Protein AF-A0A6P2A584-F1 (afdb_monomer)

pLDDT: mean 85.36, std 13.2, range [51.59, 98.56]

Solvent-accessible surface area (backbone atoms only — not comparable to full-atom values): 5438 Å² total; per-residue (Å²): 145,67,70,74,70,68,52,49,62,56,52,51,49,52,50,50,50,52,51,52,53,50,50,53,51,51,50,50,52,53,52,53,51,52,52,53,59,62,64,68,69,62,74,80,76,68,81,84,78,76,54,47,78,43,79,47,78,42,74,71,75,63,69,79,54,47,64,58,50,48,54,52,46,52,51,48,41,73,75,31,84,55,39,42,66,46,81,44,82,109

Foldseek 3Di:
DPVVVVVVVVVVVVVVVVVVVVVVVVVVVVVVVVVVVVVVPDDPPPPPPQAAEEEAEDADPPPVCVVVVVVVLVVVCVVDVNYHYDYDYD

Radius of gyration: 33.32 Å; Cα contacts (8 Å, |Δi|>4): 46; chains: 1; bounding box: 66×25×87 Å

Nearest PDB structures (foldseek):
  8art-assembly2_B  TM=9.210E-01  e=1.031E-01  Streptom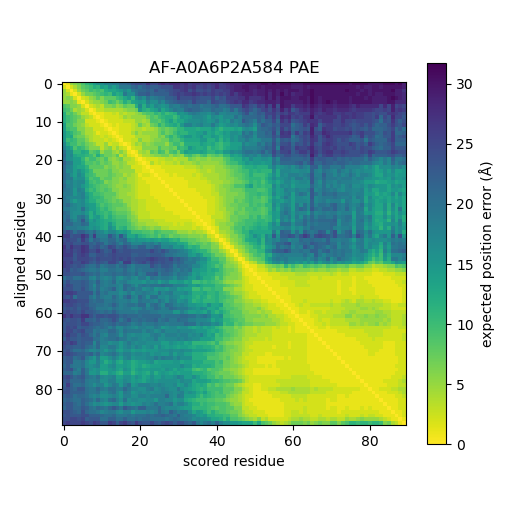yces scabiei
  1tvm-assembly1_A  TM=4.499E-01  e=1.115E+00  Escherichia coli
  5lqz-assembly1_G  TM=5.042E-01  e=4.217E+00  Ogataea angusta

Structure (mmCIF, N/CA/C/O backbone):
data_AF-A0A6P2A584-F1
#
_entry.id   AF-A0A6P2A584-F1
#
loop_
_atom_site.group_PDB
_atom_site.id
_atom_site.type_symbol
_atom_site.label_atom_id
_atom_site.label_alt_id
_atom_site.label_comp_id
_atom_site.label_asym_id
_atom_site.label_entity_id
_atom_site.label_seq_id
_atom_site.pdbx_PDB_ins_code
_atom_site.Cartn_x
_atom_site.Cartn_y
_atom_site.Cartn_z
_atom_site.occupancy
_atom_site.B_iso_or_equiv
_atom_site.auth_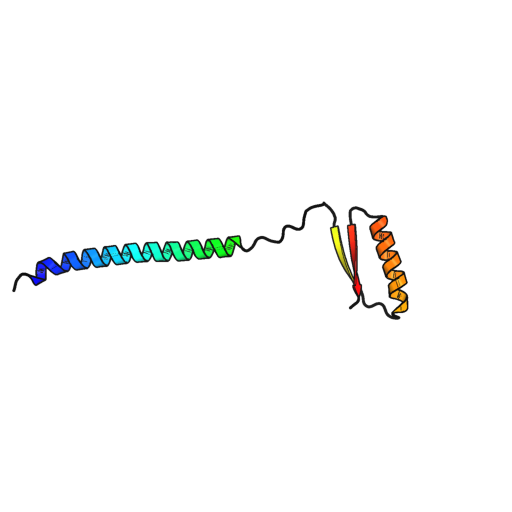seq_id
_atom_site.auth_comp_id
_atom_site.auth_asym_id
_atom_site.auth_atom_id
_atom_site.pdbx_PDB_model_num
ATOM 1 N N . MET A 1 1 ? 48.581 -7.666 -62.849 1.00 51.59 1 MET A N 1
ATOM 2 C CA . MET A 1 1 ? 48.590 -7.193 -61.444 1.00 51.59 1 MET A CA 1
ATOM 3 C C . MET A 1 1 ? 48.040 -5.758 -61.365 1.00 51.59 1 MET A C 1
ATOM 5 O O . MET A 1 1 ? 48.808 -4.823 -61.243 1.00 51.59 1 MET A O 1
ATOM 9 N N . LYS A 1 2 ? 46.725 -5.550 -61.541 1.00 52.44 2 LYS A N 1
ATOM 10 C CA . LYS A 1 2 ? 46.081 -4.208 -61.469 1.00 52.44 2 LYS A CA 1
ATOM 11 C C . LYS A 1 2 ? 44.637 -4.236 -60.933 1.00 52.44 2 LYS A C 1
ATOM 13 O O . LYS A 1 2 ? 44.168 -3.230 -60.424 1.00 52.44 2 LYS A O 1
ATOM 18 N N . SER A 1 3 ? 43.955 -5.387 -60.981 1.00 56.53 3 SER A N 1
ATOM 19 C CA . SER A 1 3 ? 42.549 -5.512 -60.558 1.00 56.53 3 SER A CA 1
ATOM 20 C C . SER A 1 3 ? 42.337 -5.355 -59.036 1.00 56.53 3 SER A C 1
ATOM 22 O O . SER A 1 3 ? 41.372 -4.726 -58.617 1.00 56.53 3 SER A O 1
ATOM 24 N N . ASN A 1 4 ? 43.291 -5.783 -58.196 1.00 54.91 4 ASN A N 1
ATOM 25 C CA . ASN A 1 4 ? 43.163 -5.724 -56.727 1.00 54.91 4 ASN A CA 1
ATOM 26 C C . ASN A 1 4 ? 43.227 -4.306 -56.121 1.00 54.91 4 ASN A C 1
ATOM 28 O O . ASN A 1 4 ? 42.869 -4.128 -54.960 1.00 54.91 4 ASN A O 1
ATOM 32 N N . ILE A 1 5 ? 43.674 -3.296 -56.877 1.00 59.78 5 ILE A N 1
ATOM 33 C CA . ILE A 1 5 ? 43.868 -1.930 -56.354 1.00 59.78 5 ILE A CA 1
ATOM 34 C C . ILE A 1 5 ? 42.549 -1.136 -56.359 1.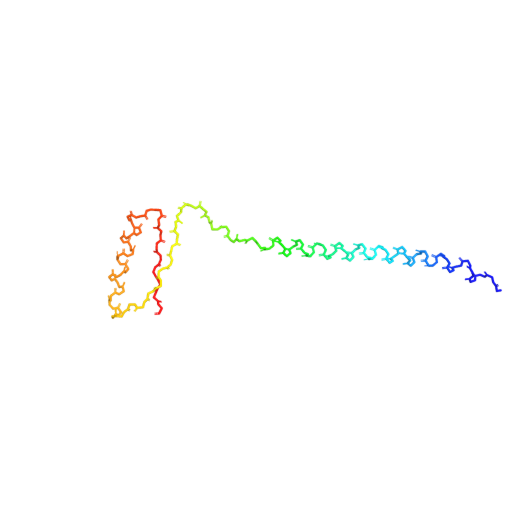00 59.78 5 ILE A C 1
ATOM 36 O O . ILE A 1 5 ? 42.320 -0.331 -55.461 1.00 59.78 5 ILE A O 1
ATOM 40 N N . LEU A 1 6 ? 41.648 -1.400 -57.314 1.00 58.81 6 LEU A N 1
ATOM 41 C CA . LEU A 1 6 ? 40.366 -0.686 -57.446 1.00 58.81 6 LEU A CA 1
ATOM 42 C C . LEU A 1 6 ? 39.211 -1.331 -56.659 1.00 58.81 6 LEU A C 1
ATOM 44 O O . LEU A 1 6 ? 38.256 -0.647 -56.304 1.00 58.81 6 LEU A O 1
ATOM 48 N N . LEU A 1 7 ? 39.306 -2.624 -56.332 1.00 63.12 7 LEU A N 1
ATOM 49 C CA . LEU A 1 7 ? 38.297 -3.352 -55.545 1.00 63.12 7 LEU A CA 1
ATOM 50 C C . LEU A 1 7 ? 38.343 -3.014 -54.043 1.00 63.12 7 LEU A C 1
ATOM 52 O O . LEU A 1 7 ? 37.308 -2.967 -53.381 1.00 63.12 7 LEU A O 1
ATOM 56 N N . ASN A 1 8 ? 39.531 -2.735 -53.504 1.00 68.00 8 ASN A N 1
ATOM 57 C CA . ASN A 1 8 ? 39.737 -2.489 -52.076 1.00 68.00 8 ASN A CA 1
ATOM 58 C C . ASN A 1 8 ? 39.016 -1.233 -51.519 1.00 68.00 8 ASN A C 1
ATOM 60 O O . ASN A 1 8 ? 38.392 -1.338 -50.462 1.00 68.00 8 ASN A O 1
ATOM 64 N N . PRO A 1 9 ? 39.023 -0.057 -52.188 1.00 74.38 9 PRO A N 1
ATOM 65 C CA . PRO A 1 9 ? 38.310 1.123 -51.686 1.00 74.38 9 PRO A CA 1
ATOM 66 C C . PRO A 1 9 ? 36.786 0.945 -51.686 1.00 74.38 9 PRO A C 1
ATOM 68 O O . PRO A 1 9 ? 36.123 1.398 -50.758 1.00 74.38 9 PRO A O 1
ATOM 71 N N . ILE A 1 10 ? 36.238 0.225 -52.670 1.00 74.50 10 ILE A N 1
AT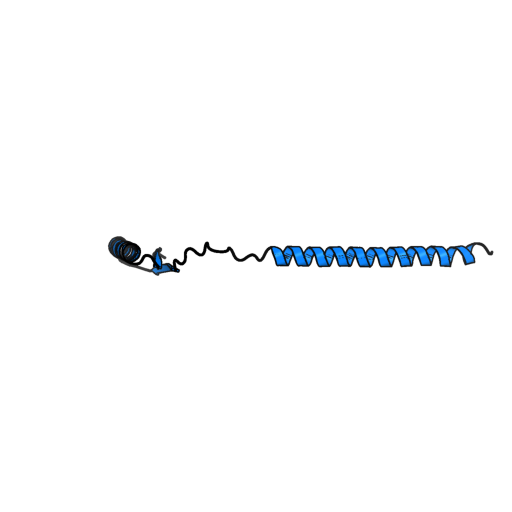OM 72 C CA . ILE A 1 10 ? 34.802 -0.070 -52.762 1.00 74.50 10 ILE A CA 1
ATOM 73 C C . ILE A 1 10 ? 34.379 -0.984 -51.605 1.00 74.50 10 ILE A C 1
ATOM 75 O O . ILE A 1 10 ? 33.424 -0.690 -50.889 1.00 74.50 10 ILE A O 1
ATOM 79 N N . ILE A 1 11 ? 35.133 -2.059 -51.358 1.00 76.81 11 ILE A N 1
ATOM 80 C CA . ILE A 1 11 ? 34.868 -2.993 -50.253 1.00 76.81 11 ILE A CA 1
ATOM 81 C C . ILE A 1 11 ? 34.991 -2.291 -48.894 1.00 76.81 11 ILE A C 1
ATOM 83 O O . ILE A 1 11 ? 34.164 -2.513 -48.010 1.00 76.81 11 ILE A O 1
ATOM 87 N N . ASN A 1 12 ? 35.986 -1.417 -48.726 1.00 72.88 12 ASN A N 1
ATOM 88 C CA . ASN A 1 12 ? 36.166 -0.653 -47.492 1.00 72.88 12 ASN A CA 1
ATOM 89 C C . ASN A 1 12 ? 35.038 0.361 -47.269 1.00 72.88 12 ASN A C 1
ATOM 91 O O . ASN A 1 12 ? 34.577 0.501 -46.137 1.00 72.88 12 ASN A O 1
ATOM 95 N N . PHE A 1 13 ? 34.533 0.992 -48.331 1.00 73.81 13 PHE A N 1
ATOM 96 C CA . PHE A 1 13 ? 33.369 1.874 -48.262 1.00 73.81 13 PHE A CA 1
ATOM 97 C C . PHE A 1 13 ? 32.108 1.118 -47.818 1.00 73.81 13 PHE A C 1
ATOM 99 O O . PHE A 1 13 ? 31.440 1.539 -46.874 1.00 73.81 13 PHE A O 1
ATOM 106 N N . PHE A 1 14 ? 31.826 -0.051 -48.409 1.00 71.12 14 PHE A N 1
ATOM 107 C CA . PHE A 1 14 ? 30.699 -0.891 -47.985 1.00 71.12 14 PHE A CA 1
ATOM 108 C C . PHE A 1 14 ? 30.858 -1.398 -46.549 1.00 71.12 14 PHE A C 1
ATOM 110 O O . PHE A 1 14 ? 29.901 -1.349 -45.779 1.00 71.12 14 PHE A O 1
ATOM 117 N N . ARG A 1 15 ? 32.064 -1.818 -46.141 1.00 70.88 15 ARG A N 1
ATOM 118 C CA . ARG A 1 15 ? 32.339 -2.207 -44.747 1.00 70.88 15 ARG A CA 1
ATOM 119 C C . ARG A 1 15 ? 32.108 -1.054 -43.781 1.00 70.88 15 ARG A C 1
ATOM 121 O O . ARG A 1 15 ? 31.492 -1.266 -42.743 1.00 70.88 15 ARG A O 1
ATOM 128 N N . GLN A 1 16 ? 32.567 0.150 -44.113 1.00 72.25 16 GLN A N 1
ATOM 129 C CA . GLN A 1 16 ? 32.393 1.332 -43.272 1.00 72.25 16 GLN A CA 1
ATOM 130 C C . GLN A 1 16 ? 30.918 1.729 -43.164 1.00 72.25 16 GLN A C 1
ATOM 132 O O . GLN A 1 16 ? 30.448 2.016 -42.063 1.00 72.25 16 GLN A O 1
ATOM 137 N N . PHE A 1 17 ? 30.174 1.663 -44.269 1.00 69.56 17 PHE A N 1
ATOM 138 C CA . PHE A 1 17 ? 28.736 1.921 -44.299 1.00 69.56 17 PHE A CA 1
ATOM 139 C C . PHE A 1 17 ? 27.946 0.895 -43.469 1.00 69.56 17 PHE A C 1
ATOM 141 O O . PHE A 1 17 ? 27.145 1.284 -42.620 1.00 69.56 17 PHE A O 1
ATOM 148 N N . ILE A 1 18 ? 28.239 -0.403 -43.625 1.00 72.62 18 ILE A N 1
ATOM 149 C CA . ILE A 1 18 ? 27.633 -1.492 -42.836 1.00 72.62 18 ILE A CA 1
ATOM 150 C C . ILE A 1 18 ? 27.987 -1.354 -41.346 1.00 72.62 18 ILE A C 1
ATOM 152 O O . ILE A 1 18 ? 27.119 -1.527 -40.492 1.00 72.62 18 ILE A O 1
ATOM 156 N N . SER A 1 19 ? 29.229 -0.977 -41.016 1.00 75.38 19 SER A N 1
ATOM 157 C CA . SER A 1 19 ? 29.657 -0.707 -39.633 1.00 75.38 19 SER A CA 1
ATOM 158 C C . SER A 1 19 ? 28.860 0.442 -39.011 1.00 75.38 19 SER A C 1
ATOM 160 O O . SER A 1 19 ? 28.425 0.345 -37.865 1.00 75.38 19 SER A O 1
ATOM 162 N N . SER A 1 20 ? 28.654 1.528 -39.758 1.00 77.69 20 SER A N 1
ATOM 163 C CA . SER A 1 20 ? 27.921 2.702 -39.277 1.00 77.69 20 SER A CA 1
ATOM 164 C C . SER A 1 20 ? 26.432 2.408 -39.102 1.00 77.69 20 SER A C 1
ATOM 166 O O . SER A 1 20 ? 25.862 2.764 -38.072 1.00 77.69 20 SER A O 1
ATOM 168 N N . ALA A 1 21 ? 25.818 1.690 -40.047 1.00 86.25 21 ALA A N 1
ATOM 169 C CA . ALA A 1 21 ? 24.432 1.241 -39.931 1.00 86.25 21 ALA A CA 1
ATOM 170 C C . ALA A 1 21 ? 24.238 0.283 -38.740 1.00 86.25 21 ALA A C 1
ATOM 172 O O . ALA A 1 21 ? 23.292 0.441 -37.970 1.00 86.25 21 ALA A O 1
ATOM 173 N N . GLY A 1 22 ? 25.170 -0.654 -38.529 1.00 87.38 22 GLY A N 1
ATOM 174 C CA . GLY A 1 22 ? 25.149 -1.569 -37.384 1.00 87.38 22 GLY A CA 1
ATOM 175 C C . GLY A 1 22 ? 25.281 -0.853 -36.037 1.00 87.38 22 GLY A C 1
ATOM 176 O O . GLY A 1 22 ? 24.570 -1.188 -35.093 1.00 87.38 22 GLY A O 1
ATOM 177 N N . LYS A 1 23 ? 26.130 0.181 -35.951 1.00 89.69 23 LYS A N 1
ATOM 178 C CA . LYS A 1 23 ? 26.262 1.024 -34.748 1.00 89.69 23 LYS A CA 1
ATOM 179 C C . LYS A 1 23 ? 24.976 1.786 -34.428 1.00 89.69 23 LYS A C 1
ATOM 181 O O . LYS A 1 23 ? 24.587 1.841 -33.265 1.00 89.69 23 LYS A O 1
ATOM 186 N N . LEU A 1 24 ? 24.309 2.340 -35.442 1.00 91.31 24 LEU A N 1
ATOM 187 C CA . LEU A 1 24 ? 23.027 3.032 -35.265 1.00 91.31 24 LEU A CA 1
ATOM 188 C C . LEU A 1 24 ? 21.922 2.071 -34.815 1.00 91.31 24 LEU A C 1
ATOM 190 O O . LEU A 1 24 ? 21.156 2.400 -33.912 1.00 91.31 24 LEU A O 1
ATOM 194 N N . LEU A 1 25 ? 21.876 0.867 -35.390 1.00 94.31 25 LEU A N 1
ATOM 195 C CA . LEU A 1 25 ? 20.912 -0.161 -35.004 1.00 94.31 25 LEU A CA 1
ATOM 196 C C . LEU A 1 25 ? 21.137 -0.635 -33.560 1.00 94.31 25 LEU A C 1
ATOM 198 O O . LEU A 1 25 ? 20.187 -0.710 -32.783 1.00 94.31 25 LEU A O 1
ATOM 202 N N . ALA A 1 26 ? 22.392 -0.875 -33.172 1.00 93.12 26 ALA A N 1
ATOM 203 C CA . ALA A 1 26 ? 22.745 -1.232 -31.799 1.00 93.12 26 ALA A CA 1
ATOM 204 C C . ALA A 1 26 ? 22.364 -0.125 -30.802 1.00 93.12 26 ALA A C 1
ATOM 206 O O . ALA A 1 26 ? 21.781 -0.414 -29.758 1.00 93.12 26 ALA A O 1
ATOM 207 N N . LEU A 1 27 ? 22.627 1.143 -31.140 1.00 94.50 27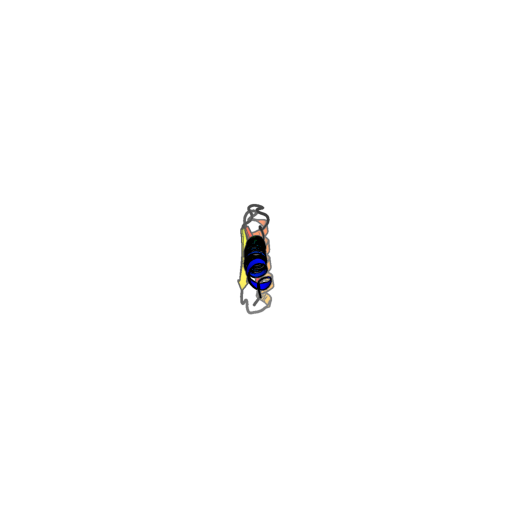 LEU A N 1
ATOM 208 C CA . LEU A 1 27 ? 22.228 2.286 -30.317 1.00 94.50 27 LEU A CA 1
ATOM 209 C C . LEU A 1 27 ? 20.703 2.364 -30.159 1.00 94.50 27 LEU A C 1
ATOM 211 O O . LEU A 1 27 ? 20.218 2.585 -29.051 1.00 94.50 27 LEU A O 1
ATOM 215 N N . GLY A 1 28 ? 19.952 2.137 -31.240 1.00 96.25 28 GLY A N 1
ATOM 216 C CA . GLY A 1 28 ? 18.490 2.107 -31.209 1.00 96.25 28 GLY A CA 1
ATOM 217 C C . GLY A 1 28 ? 17.942 1.008 -30.296 1.00 96.25 28 GLY A C 1
ATOM 218 O O . GLY A 1 28 ? 17.043 1.268 -29.499 1.00 96.25 28 GLY A O 1
ATOM 219 N N . ILE A 1 29 ? 18.525 -0.194 -30.346 1.00 96.00 29 ILE A N 1
ATOM 220 C CA . ILE A 1 29 ? 18.147 -1.314 -29.467 1.00 96.00 29 ILE A CA 1
ATOM 221 C C . ILE A 1 29 ? 18.428 -0.980 -28.000 1.00 96.00 29 ILE A C 1
ATOM 223 O O . ILE A 1 29 ? 17.560 -1.185 -27.149 1.00 96.00 29 ILE A O 1
ATOM 227 N N . VAL A 1 30 ? 19.614 -0.449 -27.692 1.00 96.12 30 VAL A N 1
ATOM 228 C CA . VAL A 1 30 ? 19.977 -0.049 -26.323 1.00 96.12 30 V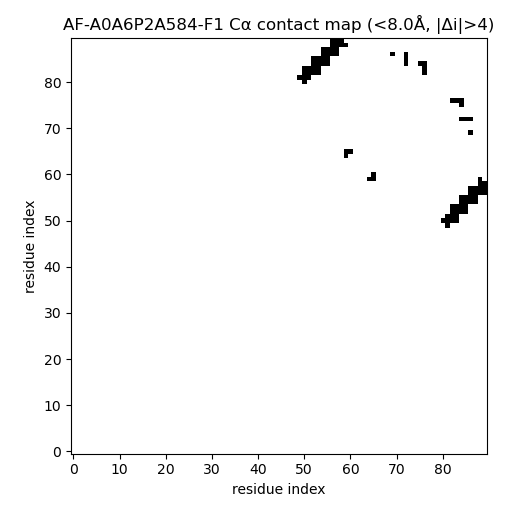AL A CA 1
ATOM 229 C C . VAL A 1 30 ? 19.021 1.023 -25.805 1.00 96.12 30 VAL A C 1
ATOM 231 O O . VAL A 1 30 ? 18.474 0.877 -24.713 1.00 96.12 30 VAL A O 1
ATOM 234 N N . LEU A 1 31 ? 18.756 2.061 -26.601 1.00 95.75 31 LEU A N 1
ATOM 235 C CA . LEU A 1 31 ? 17.858 3.145 -26.213 1.00 95.75 31 LEU A CA 1
ATOM 236 C C . LEU A 1 31 ? 16.425 2.644 -25.991 1.00 95.75 31 LEU A C 1
ATOM 238 O O . LEU A 1 31 ? 15.816 2.960 -24.972 1.00 95.75 31 LEU A O 1
ATOM 242 N N . SER A 1 32 ? 15.911 1.813 -26.902 1.00 95.12 32 SER A N 1
ATOM 243 C CA . SER A 1 32 ? 14.589 1.194 -26.767 1.00 95.12 32 SER A CA 1
ATOM 244 C C . SER A 1 32 ? 14.494 0.341 -25.503 1.00 95.12 32 SER A C 1
ATOM 246 O O . SER A 1 32 ? 13.486 0.387 -24.804 1.00 95.12 32 SER A O 1
ATOM 248 N N . SER A 1 33 ? 15.545 -0.418 -25.190 1.00 91.88 33 SER A N 1
ATOM 249 C CA . SER A 1 33 ? 15.578 -1.278 -24.004 1.00 91.88 33 SER A CA 1
ATOM 250 C C . SER A 1 33 ? 15.547 -0.445 -22.719 1.00 91.88 33 SER A C 1
ATOM 252 O O . SER A 1 33 ? 14.770 -0.743 -21.815 1.00 91.88 33 SER A O 1
ATOM 254 N N . CYS A 1 34 ? 16.317 0.648 -22.661 1.00 92.69 34 CYS A N 1
ATOM 255 C CA . CYS A 1 34 ? 16.290 1.588 -21.538 1.00 92.69 34 CYS A CA 1
ATOM 256 C C . CYS A 1 34 ? 14.901 2.208 -21.331 1.00 92.69 34 CYS A C 1
ATOM 258 O O . CYS A 1 34 ? 14.432 2.286 -20.197 1.00 92.69 34 CYS A O 1
ATOM 260 N N . LEU A 1 35 ? 14.225 2.617 -22.409 1.00 91.94 35 LEU A N 1
ATOM 261 C CA . LEU A 1 35 ? 12.889 3.216 -22.327 1.00 91.94 35 LEU A CA 1
ATOM 262 C C . LEU A 1 35 ? 11.835 2.224 -21.816 1.00 91.94 35 LEU A C 1
ATOM 264 O O . LEU A 1 35 ? 11.000 2.600 -20.997 1.00 91.94 35 LEU A O 1
ATOM 268 N N . ILE A 1 36 ? 11.906 0.957 -22.235 1.00 90.00 36 ILE A N 1
ATOM 269 C CA . ILE A 1 36 ? 11.005 -0.095 -21.740 1.00 90.00 36 ILE A CA 1
ATOM 270 C C . ILE A 1 36 ? 11.211 -0.308 -20.234 1.00 90.00 36 ILE A C 1
ATOM 272 O O . ILE A 1 36 ? 10.237 -0.318 -19.481 1.00 90.00 36 ILE A O 1
ATOM 276 N N . ILE A 1 37 ? 12.465 -0.399 -19.777 1.00 88.31 37 ILE A N 1
ATOM 277 C CA . ILE A 1 37 ? 12.790 -0.572 -18.351 1.00 88.31 37 ILE A CA 1
ATOM 278 C C . ILE A 1 37 ? 12.289 0.622 -17.523 1.00 88.31 37 ILE A C 1
ATOM 280 O O . ILE A 1 37 ? 11.703 0.429 -16.460 1.00 88.31 37 ILE A O 1
ATOM 284 N N . LEU A 1 38 ? 12.459 1.848 -18.025 1.00 84.75 38 LEU A N 1
ATOM 285 C CA . LEU A 1 38 ? 11.973 3.065 -17.365 1.00 84.75 38 LEU A CA 1
ATOM 286 C C . LEU A 1 38 ? 10.437 3.124 -17.307 1.00 84.75 38 LEU A C 1
ATOM 288 O O . LEU A 1 38 ? 9.886 3.575 -16.306 1.00 84.75 38 LEU A O 1
ATOM 292 N N . SER A 1 39 ? 9.743 2.635 -18.340 1.00 81.88 39 SER A N 1
ATOM 293 C CA . SER A 1 39 ? 8.272 2.619 -18.387 1.00 81.88 39 SER A CA 1
ATOM 294 C C . SER A 1 39 ? 7.625 1.591 -17.451 1.00 81.88 39 SER A C 1
ATOM 296 O O . SER A 1 39 ? 6.481 1.768 -17.045 1.00 81.88 39 SER A O 1
ATOM 298 N N . GLY A 1 40 ? 8.355 0.537 -17.067 1.00 75.06 40 GLY A N 1
ATOM 299 C CA . GLY A 1 40 ? 7.863 -0.487 -16.141 1.00 75.06 40 GLY A CA 1
ATOM 300 C C . GLY A 1 40 ? 7.827 -0.043 -14.676 1.00 75.06 40 GLY A C 1
ATOM 301 O O . GLY A 1 40 ? 7.192 -0.701 -13.857 1.00 75.06 40 GLY A O 1
ATOM 302 N N . CYS A 1 41 ? 8.468 1.077 -14.330 1.00 73.75 41 CYS A N 1
ATOM 303 C CA . CYS A 1 41 ? 8.478 1.621 -12.971 1.00 73.75 41 CYS A CA 1
ATOM 304 C C . CYS A 1 41 ? 7.245 2.500 -12.698 1.00 73.75 41 CYS A C 1
ATOM 306 O O . CYS A 1 41 ? 7.347 3.600 -12.154 1.00 73.75 41 CYS A O 1
ATOM 308 N N . GLN A 1 42 ? 6.060 2.043 -13.105 1.00 69.25 42 GLN A N 1
ATOM 309 C CA . GLN A 1 42 ? 4.829 2.698 -12.694 1.00 69.25 42 GLN A CA 1
ATOM 310 C C . GLN A 1 42 ? 4.534 2.232 -11.268 1.00 69.25 42 GLN A C 1
ATOM 312 O O . GLN A 1 42 ? 4.130 1.089 -11.049 1.00 69.25 42 GLN A O 1
ATOM 317 N N . ALA A 1 43 ? 4.783 3.106 -10.286 1.00 70.38 43 ALA A N 1
ATOM 318 C CA . ALA A 1 43 ? 4.272 2.906 -8.937 1.00 70.38 43 ALA A CA 1
ATOM 319 C C . ALA A 1 43 ? 2.782 2.592 -9.072 1.00 70.38 43 ALA A C 1
ATOM 321 O O . ALA A 1 43 ? 2.075 3.326 -9.766 1.00 70.38 43 ALA A O 1
ATOM 322 N N . SER A 1 44 ? 2.335 1.476 -8.486 1.00 66.94 44 SER A N 1
ATOM 323 C CA . SER A 1 44 ? 0.917 1.138 -8.430 1.00 66.94 44 SER A CA 1
ATOM 324 C C . SER A 1 44 ? 0.205 2.372 -7.907 1.00 66.94 44 SER A C 1
ATOM 326 O O . SER A 1 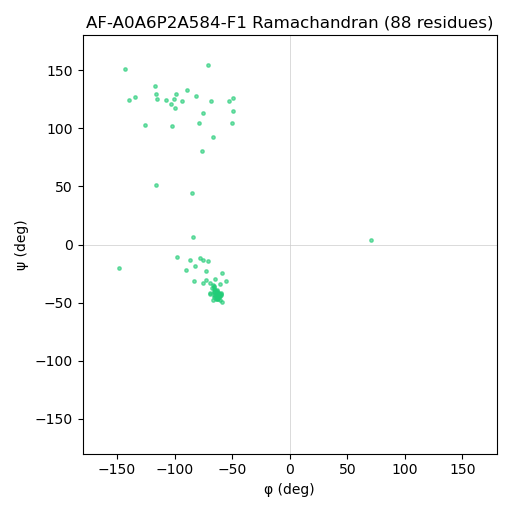44 ? 0.348 2.703 -6.730 1.00 66.94 44 SER A O 1
ATOM 328 N N . ALA A 1 45 ? -0.476 3.096 -8.796 1.00 64.19 45 ALA A N 1
ATOM 329 C CA . ALA A 1 45 ? -1.256 4.252 -8.422 1.00 64.19 45 ALA A CA 1
ATOM 330 C C . ALA A 1 45 ? -2.388 3.688 -7.575 1.00 64.19 45 ALA A C 1
ATOM 332 O O . ALA A 1 45 ? -3.387 3.185 -8.093 1.00 64.19 45 ALA A O 1
ATOM 333 N N . GLN A 1 46 ? -2.166 3.659 -6.261 1.00 65.38 46 GLN A N 1
ATOM 334 C CA . GLN A 1 46 ? -3.220 3.397 -5.310 1.00 65.38 46 GLN A CA 1
ATOM 335 C C . GLN A 1 46 ? -4.313 4.392 -5.669 1.00 65.38 46 GLN A C 1
ATOM 337 O O . GLN A 1 46 ? -4.022 5.579 -5.820 1.00 65.38 46 GLN A O 1
ATOM 342 N N . ARG A 1 47 ? -5.519 3.883 -5.953 1.00 64.69 47 ARG A N 1
ATOM 343 C CA . ARG A 1 47 ? -6.659 4.736 -6.288 1.00 64.69 47 ARG A CA 1
ATOM 344 C C . ARG A 1 47 ? -6.719 5.805 -5.210 1.00 64.69 47 ARG A C 1
ATOM 346 O O . ARG A 1 47 ? -6.889 5.462 -4.045 1.00 64.69 47 ARG A O 1
ATOM 353 N N . ASP A 1 48 ? -6.491 7.049 -5.610 1.00 70.88 48 ASP A N 1
ATOM 354 C CA . ASP A 1 48 ? -6.562 8.186 -4.709 1.00 70.88 48 ASP A CA 1
ATOM 355 C C . ASP A 1 48 ? -8.043 8.468 -4.474 1.00 70.88 48 ASP A C 1
ATOM 357 O O . ASP A 1 48 ? -8.681 9.262 -5.163 1.00 70.88 48 ASP A O 1
ATOM 361 N N . ASP A 1 49 ? -8.625 7.677 -3.579 1.00 85.06 49 ASP A N 1
ATOM 362 C CA . ASP A 1 49 ? -9.960 7.883 -3.036 1.00 85.06 49 ASP A CA 1
ATOM 363 C C . ASP A 1 49 ? -9.935 8.872 -1.858 1.00 85.06 49 ASP A C 1
ATOM 365 O O . ASP A 1 49 ? -10.960 9.078 -1.211 1.00 85.06 49 ASP A O 1
ATOM 369 N N . GLY A 1 50 ? -8.779 9.495 -1.586 1.00 86.94 50 GLY A N 1
ATOM 370 C CA . GLY A 1 50 ? -8.568 10.402 -0.463 1.00 86.94 50 GLY A CA 1
ATOM 371 C C . GLY A 1 50 ? -8.541 9.717 0.906 1.00 86.94 50 GLY A C 1
ATOM 372 O O . GLY A 1 50 ? -8.439 10.417 1.912 1.00 86.94 50 GLY A O 1
ATOM 373 N N . VAL A 1 51 ? -8.624 8.380 0.974 1.00 92.94 51 VAL A N 1
ATOM 374 C CA . VAL A 1 51 ? -8.651 7.634 2.240 1.00 92.94 51 VAL A CA 1
ATOM 375 C C . VAL A 1 51 ? -7.241 7.205 2.637 1.00 92.94 51 VAL A C 1
ATOM 377 O O . VAL A 1 51 ? -6.549 6.477 1.918 1.00 92.94 51 VAL A O 1
ATOM 380 N N . ILE A 1 52 ? -6.820 7.595 3.838 1.00 94.31 52 ILE A N 1
ATOM 381 C CA . ILE A 1 52 ? -5.548 7.172 4.425 1.00 94.31 52 ILE A CA 1
ATOM 382 C C . ILE A 1 52 ? -5.690 5.723 4.898 1.00 94.31 52 ILE A C 1
ATOM 384 O O . ILE A 1 52 ? -6.430 5.431 5.834 1.00 94.31 52 ILE A O 1
ATOM 388 N N . ARG A 1 53 ? -4.965 4.798 4.266 1.00 95.06 53 ARG A N 1
ATOM 389 C CA . ARG A 1 53 ? -4.983 3.367 4.608 1.00 95.06 53 ARG A CA 1
ATOM 390 C C . ARG A 1 53 ? -3.770 3.020 5.467 1.00 95.06 53 ARG A C 1
ATOM 392 O O . ARG A 1 53 ? -2.635 3.169 5.018 1.00 95.06 53 ARG A O 1
ATOM 399 N N . LEU A 1 54 ? -4.009 2.569 6.695 1.00 96.00 54 LEU A N 1
ATOM 400 C CA . LEU A 1 54 ? -2.982 2.210 7.672 1.00 96.00 54 LEU A CA 1
ATOM 401 C C . LEU A 1 54 ? -3.068 0.725 8.015 1.00 96.00 54 LEU A C 1
ATOM 403 O O . LEU A 1 54 ? -4.146 0.204 8.287 1.00 96.00 54 LEU A O 1
ATOM 407 N N . THR A 1 55 ? -1.918 0.064 8.089 1.00 96.88 55 THR A N 1
ATOM 408 C CA . THR A 1 55 ? -1.821 -1.296 8.624 1.00 96.88 55 THR A CA 1
ATOM 409 C C . THR A 1 55 ? -1.254 -1.246 10.036 1.00 96.88 55 THR A C 1
ATOM 411 O O . THR A 1 55 ? -0.137 -0.775 10.258 1.00 96.88 55 THR A O 1
ATOM 414 N N . LEU A 1 56 ? -2.018 -1.754 10.996 1.00 96.25 56 LEU A N 1
ATOM 415 C CA . LEU A 1 56 ? -1.664 -1.813 12.405 1.00 96.25 56 LEU A CA 1
ATOM 416 C C . LEU A 1 56 ? -1.211 -3.222 12.785 1.00 96.25 56 LEU A C 1
ATOM 418 O O . LEU A 1 56 ? -2.026 -4.120 13.004 1.00 96.25 56 LEU A O 1
ATOM 422 N N . TRP A 1 57 ? 0.105 -3.383 12.888 1.00 96.50 57 TRP A N 1
ATOM 423 C CA . TRP A 1 57 ? 0.760 -4.608 13.334 1.00 96.50 57 TRP A CA 1
ATOM 424 C C . TRP A 1 57 ? 0.764 -4.686 14.859 1.00 96.50 57 TRP A C 1
ATOM 426 O O . TRP A 1 57 ? 1.195 -3.745 15.529 1.00 96.50 57 TRP A O 1
ATOM 436 N N . GLN A 1 58 ? 0.289 -5.798 15.416 1.00 93.19 58 GLN A N 1
ATOM 437 C CA . GLN A 1 58 ? 0.165 -5.959 16.864 1.00 93.19 58 GLN A CA 1
ATOM 438 C C . GLN A 1 58 ? 0.477 -7.384 17.340 1.00 93.19 58 GLN A C 1
ATOM 440 O O . GLN A 1 58 ? 0.270 -8.354 16.617 1.00 93.19 58 GLN A O 1
ATOM 445 N N . GLY A 1 59 ? 0.967 -7.480 18.581 1.00 94.19 59 GLY A N 1
ATOM 446 C CA . GLY A 1 59 ? 1.323 -8.725 19.270 1.00 94.19 59 GLY A CA 1
ATOM 447 C C . GLY A 1 59 ? 0.463 -8.973 20.515 1.00 94.19 59 GLY A C 1
ATOM 448 O O . GLY A 1 59 ? 0.988 -9.173 21.610 1.00 94.19 59 GLY A O 1
ATOM 449 N N . ILE A 1 60 ? -0.864 -8.899 20.389 1.00 93.69 60 ILE A N 1
ATOM 450 C CA . ILE A 1 60 ? -1.798 -9.042 21.513 1.00 93.69 60 ILE A CA 1
ATOM 451 C C . ILE A 1 60 ? -1.809 -10.476 22.064 1.00 93.69 60 ILE A C 1
ATOM 453 O O . ILE A 1 60 ? -2.131 -11.458 21.378 1.00 93.69 60 ILE A O 1
ATOM 457 N N . ASN A 1 61 ? -1.524 -10.554 23.362 1.00 91.00 61 ASN A N 1
ATOM 458 C CA . ASN A 1 61 ? -1.527 -11.751 24.189 1.00 91.00 61 ASN A CA 1
ATOM 459 C C . ASN A 1 61 ? -2.133 -11.384 25.564 1.00 91.00 61 ASN A C 1
ATOM 461 O O . ASN A 1 61 ? -1.634 -10.440 26.180 1.00 91.00 61 ASN A O 1
ATOM 465 N N . PRO A 1 62 ? -3.196 -12.048 26.062 1.00 93.00 62 PRO A N 1
ATOM 466 C CA . PRO A 1 62 ? -3.793 -13.304 25.593 1.00 93.00 62 PRO A CA 1
ATOM 467 C C . PRO A 1 62 ? -4.552 -13.193 24.258 1.00 93.00 62 PRO A C 1
ATOM 469 O O . PRO A 1 62 ? -5.079 -12.122 23.948 1.00 93.00 62 PRO A O 1
ATOM 472 N N . PRO A 1 63 ? -4.679 -14.294 23.482 1.00 89.94 63 PRO A N 1
ATOM 473 C CA . PRO A 1 63 ? -5.407 -14.299 22.208 1.00 89.94 63 PRO A CA 1
ATOM 474 C C . PRO A 1 63 ? -6.853 -13.802 22.300 1.00 89.94 63 PRO A C 1
ATOM 476 O O . PRO A 1 63 ? -7.331 -13.162 21.371 1.00 89.94 63 PRO A O 1
ATOM 479 N N . ALA A 1 64 ? -7.518 -14.011 23.440 1.00 91.31 64 ALA A N 1
ATOM 480 C CA . ALA A 1 64 ? -8.885 -13.545 23.681 1.00 91.31 64 ALA A CA 1
ATOM 481 C C . ALA A 1 64 ? -9.052 -12.015 23.555 1.00 91.31 64 ALA A C 1
ATOM 483 O O . ALA A 1 64 ? -10.138 -11.532 23.244 1.00 91.31 64 ALA A O 1
ATOM 484 N N . ASN A 1 65 ? -7.983 -11.235 23.746 1.00 94.94 65 ASN A N 1
ATOM 485 C CA . ASN A 1 65 ? -8.050 -9.775 23.639 1.00 94.94 65 ASN A CA 1
ATOM 486 C C . ASN A 1 65 ? -8.064 -9.280 22.183 1.00 94.94 65 ASN A C 1
ATOM 488 O O . ASN A 1 65 ? -8.343 -8.105 21.943 1.00 94.94 65 ASN A O 1
ATOM 492 N N . ARG A 1 66 ? -7.790 -10.151 21.204 1.00 94.06 66 ARG A N 1
ATOM 493 C CA . ARG A 1 66 ? -7.795 -9.788 19.778 1.00 94.06 66 ARG A CA 1
ATOM 494 C C . ARG A 1 66 ? -9.189 -9.420 19.297 1.00 94.06 66 ARG A C 1
ATOM 496 O O . ARG A 1 66 ? -9.328 -8.438 18.582 1.00 94.06 66 ARG A O 1
ATOM 503 N N . ASP A 1 67 ? -10.215 -10.121 19.774 1.00 93.38 67 ASP A N 1
ATOM 504 C CA . ASP A 1 67 ? -11.609 -9.828 19.424 1.00 93.38 67 ASP A CA 1
ATOM 505 C C . ASP A 1 67 ? -12.051 -8.465 19.964 1.00 93.38 67 ASP A C 1
ATOM 507 O O . ASP A 1 67 ? -12.799 -7.732 19.318 1.00 93.38 67 ASP A O 1
ATOM 511 N N . VAL A 1 68 ? -11.579 -8.101 21.161 1.00 95.12 68 VAL A N 1
ATOM 512 C CA . VAL A 1 68 ? -11.835 -6.778 21.747 1.00 95.12 68 VAL A CA 1
ATOM 513 C C . VAL A 1 68 ? -11.155 -5.699 20.914 1.00 95.12 68 VAL A C 1
ATOM 515 O O . VAL A 1 68 ? -11.775 -4.687 20.594 1.00 95.12 68 VAL A O 1
ATOM 518 N N . PHE A 1 69 ? -9.901 -5.924 20.528 1.00 96.12 69 PHE A N 1
ATOM 519 C CA . PHE A 1 69 ? -9.155 -4.983 19.706 1.00 96.12 69 PHE A CA 1
ATOM 520 C C . PHE A 1 69 ? -9.760 -4.818 18.311 1.00 96.12 69 PHE A C 1
ATOM 522 O O . PHE A 1 69 ? -9.903 -3.692 17.843 1.00 96.12 69 PHE A O 1
ATOM 529 N N . GLN A 1 70 ? -10.209 -5.909 17.689 1.00 96.31 70 GLN A N 1
ATOM 530 C CA . GLN A 1 70 ? -10.881 -5.851 16.396 1.00 96.31 70 GLN A CA 1
ATOM 531 C C . GLN A 1 70 ? -12.147 -4.993 16.468 1.00 96.31 70 GLN A C 1
ATOM 533 O O . GLN A 1 70 ? -12.337 -4.124 15.628 1.00 96.31 70 GLN A O 1
ATOM 538 N N . LYS A 1 71 ? -12.952 -5.119 17.532 1.00 97.31 71 LYS A N 1
ATOM 539 C CA . LYS A 1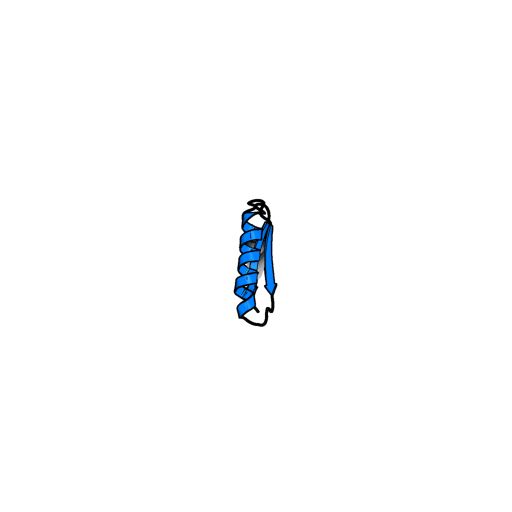 71 ? -14.127 -4.250 17.736 1.00 97.31 71 LYS A CA 1
ATOM 540 C C . LYS A 1 71 ? -13.761 -2.769 17.855 1.00 97.31 71 LYS A C 1
ATOM 542 O O . LYS A 1 71 ? -14.538 -1.912 17.435 1.00 97.31 71 LYS A O 1
ATOM 547 N N . LEU A 1 72 ? -12.605 -2.450 18.441 1.00 97.44 72 LEU A N 1
ATOM 548 C CA . LEU A 1 72 ? -12.112 -1.072 18.513 1.00 97.44 72 LEU A CA 1
ATOM 549 C C . LEU A 1 72 ? -11.697 -0.555 17.133 1.00 97.44 72 LEU A C 1
ATOM 551 O O . LEU A 1 72 ? -12.042 0.574 16.790 1.00 97.44 72 LEU A O 1
ATOM 555 N N . VAL A 1 73 ? -11.021 -1.385 16.337 1.00 97.88 73 VAL A N 1
ATOM 556 C CA . VAL A 1 73 ? -10.649 -1.071 14.948 1.00 97.88 73 VAL A CA 1
ATOM 557 C C . VAL A 1 73 ? -11.895 -0.883 14.082 1.00 97.88 73 VAL A C 1
ATOM 559 O O . VAL A 1 73 ? -12.000 0.107 13.362 1.00 97.88 73 VAL A O 1
ATOM 562 N N . ASP A 1 74 ? -12.887 -1.763 14.213 1.00 98.31 74 ASP A N 1
ATOM 563 C CA . ASP A 1 74 ? -14.153 -1.664 13.484 1.00 98.31 74 ASP A CA 1
ATOM 564 C C . ASP A 1 74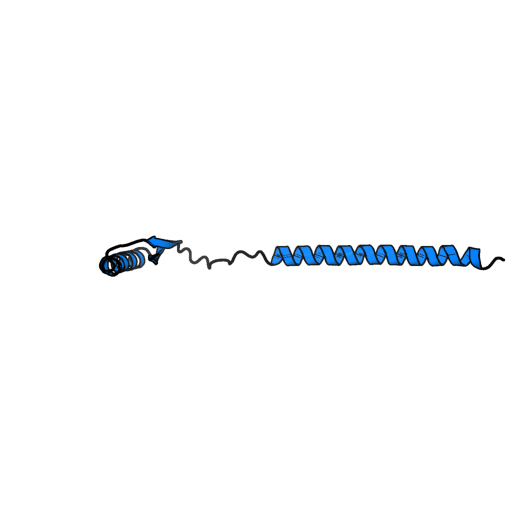 ? -14.887 -0.368 13.835 1.00 98.31 74 ASP A C 1
ATOM 566 O O . ASP A 1 74 ? -15.351 0.349 12.948 1.00 98.31 74 ASP A O 1
ATOM 570 N N . LYS A 1 75 ? -14.952 -0.030 15.129 1.00 98.56 75 LYS A N 1
ATOM 571 C CA . LYS A 1 75 ? -15.552 1.226 15.585 1.00 98.56 75 LYS A CA 1
ATOM 572 C C . LYS A 1 75 ? -14.792 2.435 15.044 1.00 98.56 75 LYS A C 1
ATOM 574 O O . LYS A 1 75 ? -15.431 3.385 14.608 1.00 98.56 75 LYS A O 1
ATOM 579 N N . PHE A 1 76 ? -13.461 2.398 15.048 1.00 98.38 76 PHE A N 1
ATOM 580 C CA . PHE A 1 76 ? -12.639 3.468 14.489 1.00 98.38 76 PHE A CA 1
ATOM 581 C C . PHE A 1 76 ? -12.945 3.685 13.001 1.00 98.38 76 PHE A C 1
ATOM 583 O O . PHE A 1 76 ? -13.236 4.814 12.615 1.00 98.38 76 PHE A O 1
ATOM 590 N N . ASN A 1 77 ? -12.961 2.615 12.202 1.00 98.25 77 ASN A N 1
ATOM 591 C CA . ASN A 1 77 ? -13.241 2.673 10.762 1.00 98.25 77 ASN A CA 1
ATOM 592 C C . ASN A 1 77 ? -14.670 3.141 10.451 1.00 98.25 77 ASN A C 1
ATOM 594 O O . ASN A 1 77 ? -14.914 3.751 9.416 1.00 98.25 77 ASN A O 1
ATOM 598 N N . GLN A 1 78 ? -15.631 2.868 11.337 1.00 97.88 78 GLN A N 1
ATOM 599 C CA . GLN A 1 78 ? -17.001 3.370 11.194 1.00 97.88 78 GLN A CA 1
ATOM 600 C C . GLN A 1 78 ? -17.113 4.871 11.484 1.00 97.88 78 GLN A C 1
ATOM 602 O O . GLN A 1 78 ? -17.987 5.531 10.926 1.00 97.88 78 GLN A O 1
ATOM 607 N N . THR A 1 79 ? -16.268 5.413 12.369 1.00 98.12 79 THR A N 1
ATOM 608 C CA . THR A 1 79 ? -16.345 6.821 12.790 1.00 98.12 79 THR A CA 1
ATOM 609 C C . THR A 1 79 ? -15.370 7.746 12.062 1.00 98.12 79 THR A C 1
ATOM 611 O O . THR A 1 79 ? -15.512 8.959 12.190 1.00 98.12 79 THR A O 1
ATOM 614 N N . HIS A 1 80 ? -14.409 7.208 11.307 1.00 97.81 80 HIS A N 1
ATOM 615 C CA . HIS A 1 80 ? -13.426 7.976 10.538 1.00 97.81 80 HIS A CA 1
ATOM 616 C C . HIS A 1 80 ? -13.475 7.519 9.082 1.00 97.81 80 HIS A C 1
ATOM 618 O O . HIS A 1 80 ? -13.002 6.444 8.737 1.00 97.81 80 HIS A O 1
ATOM 624 N N . THR A 1 81 ? -14.111 8.317 8.228 1.00 94.56 81 THR A N 1
ATOM 625 C CA . THR A 1 81 ? -14.291 7.966 6.804 1.00 94.56 81 THR A CA 1
ATOM 626 C C . THR A 1 81 ? -13.069 8.300 5.953 1.00 94.56 81 THR A C 1
ATOM 628 O O . THR A 1 81 ? -12.897 7.752 4.870 1.00 94.56 81 THR A O 1
ATOM 631 N N . ASP A 1 82 ? -12.210 9.172 6.468 1.00 96.31 82 ASP A N 1
ATOM 632 C CA . ASP A 1 82 ? -10.957 9.630 5.879 1.00 96.31 82 ASP A CA 1
ATOM 633 C C . ASP A 1 82 ? -9.769 8.713 6.212 1.00 96.31 82 ASP A C 1
ATOM 635 O O . ASP A 1 82 ? -8.721 8.811 5.574 1.00 96.31 82 ASP A O 1
ATOM 639 N N . ILE A 1 83 ? -9.923 7.798 7.178 1.00 96.25 83 ILE A N 1
ATOM 640 C CA . ILE A 1 83 ? -8.869 6.876 7.611 1.00 96.25 83 ILE A CA 1
ATOM 641 C C . ILE A 1 83 ? -9.427 5.459 7.742 1.00 96.25 83 ILE A C 1
ATOM 643 O O . ILE A 1 83 ? -10.363 5.214 8.495 1.00 96.25 83 ILE A O 1
ATOM 647 N N . GLN A 1 84 ? -8.780 4.499 7.085 1.00 97.31 84 GLN A N 1
ATOM 648 C CA . GLN A 1 84 ? -9.075 3.079 7.225 1.00 97.31 84 GLN A CA 1
ATOM 649 C C . GLN A 1 84 ? -7.888 2.340 7.845 1.00 97.31 84 GLN A C 1
ATOM 651 O O . GLN A 1 84 ? -6.775 2.378 7.322 1.00 97.31 84 GLN A O 1
ATOM 656 N N . VAL A 1 85 ? -8.139 1.624 8.936 1.00 97.81 85 VAL A N 1
ATOM 657 C CA . VAL A 1 85 ? -7.156 0.806 9.648 1.00 97.81 85 VAL A CA 1
ATOM 658 C C . VAL A 1 85 ? -7.439 -0.675 9.414 1.00 97.81 85 VAL A C 1
ATOM 660 O O . VAL A 1 85 ? -8.526 -1.170 9.713 1.00 97.81 85 VAL A O 1
ATOM 663 N N . GLU A 1 86 ? -6.440 -1.395 8.925 1.00 97.06 86 GLU A N 1
ATOM 664 C CA . GLU A 1 86 ? -6.396 -2.857 8.903 1.00 97.06 86 GLU A CA 1
ATOM 665 C C . GLU A 1 86 ? -5.554 -3.346 10.086 1.00 97.06 86 GLU A C 1
ATOM 667 O O . GLU A 1 86 ? -4.438 -2.868 10.280 1.00 97.06 86 GLU A O 1
ATOM 672 N N . SER A 1 87 ? -6.056 -4.290 10.888 1.00 95.81 87 SER A N 1
ATOM 673 C CA . SER A 1 87 ? -5.277 -4.876 11.985 1.00 95.81 87 SER A CA 1
ATOM 674 C C . SER A 1 87 ? -4.712 -6.234 11.594 1.00 95.81 87 SER A C 1
ATOM 676 O O . SER A 1 87 ? -5.460 -7.142 11.240 1.00 95.81 87 SER A O 1
ATOM 678 N N . ILE A 1 88 ? -3.392 -6.382 11.716 1.00 95.06 88 ILE A N 1
ATOM 679 C CA . ILE A 1 88 ? -2.683 -7.641 11.486 1.00 95.06 88 ILE A CA 1
ATOM 680 C C . ILE A 1 88 ? -2.050 -8.089 12.800 1.00 95.06 88 ILE A C 1
ATOM 682 O O . ILE A 1 88 ? -1.359 -7.323 13.475 1.00 95.06 88 ILE A O 1
ATOM 686 N N . PHE A 1 89 ? -2.285 -9.347 13.158 1.00 89.56 89 PHE A N 1
ATOM 687 C CA . PHE A 1 89 ? -1.568 -10.002 14.242 1.00 89.56 89 PHE A CA 1
ATOM 688 C C . PHE A 1 89 ? -0.301 -10.681 13.703 1.00 89.56 89 PHE A C 1
ATOM 690 O O . PHE A 1 89 ? -0.395 -11.407 12.711 1.00 89.56 89 PHE A O 1
ATOM 697 N N . ALA A 1 90 ? 0.837 -10.486 14.377 1.00 82.12 90 ALA A N 1
ATOM 698 C CA . ALA A 1 90 ? 2.119 -11.138 14.079 1.00 82.12 90 ALA A CA 1
ATOM 699 C C . ALA A 1 90 ? 2.564 -12.088 15.197 1.00 82.12 90 ALA A C 1
ATOM 701 O O . ALA A 1 90 ? 2.410 -11.722 16.386 1.00 82.12 90 ALA A O 1
#

Secondary structure (DSSP, 8-state):
--HHHHHHHHHHHHHHHHHHHHHHHHHHHHHHHHHHHHHT---------S-EEEEEEE--SSTTHHHHHHHHHHHHHHH-SSEEEEEEE-

Sequence (90 aa):
MKSNILLNPIINFFRQFISSAGKLLALGIVLSSCLIILSGCQASAQRDDGVIRLTLWQGINPPANRDVFQKLVDKFNQTHTDIQVESIFA

Mean predicted aligned error: 12.67 Å